Protein AF-0000000086022175 (afdb_homodimer)

Secondary structure (DSSP, 8-state):
-----S--SS-HHHHHHHIIIIIHHHHHHHHHHHTTT-HHHHHHHHHHHHHHHHHHHT--TTS-HHHHHHHHT---HHHHHHHHHH-/-----S--SS-HHHHHHHIIIIIHHHHHHHHHHHTTT-HHHHHHHHHHHHHHHHHHHT--TTS-HHHHHHHHT---HHHHHHHHHH-

Structure (mmCIF, N/CA/C/O backbone):
data_AF-0000000086022175-model_v1
#
loop_
_entity.id
_entity.type
_entity.pdbx_description
1 polymer 'Uncharacterized protein'
#
loop_
_atom_site.group_PDB
_atom_site.id
_atom_site.type_symbol
_atom_site.label_atom_id
_atom_site.label_alt_id
_atom_site.label_comp_id
_atom_site.label_asym_id
_atom_site.label_entity_id
_atom_site.label_seq_id
_atom_site.pdbx_PDB_ins_code
_atom_site.Cartn_x
_atom_site.Cartn_y
_atom_site.Cartn_z
_atom_site.occupancy
_atom_site.B_iso_or_equiv
_atom_site.auth_seq_id
_atom_site.auth_comp_id
_atom_site.auth_asym_id
_atom_site.auth_atom_id
_atom_site.pdbx_PDB_model_num
ATOM 1 N N . MET A 1 1 ? -3.477 10.781 -17.516 1 24.22 1 MET A N 1
ATOM 2 C CA . MET A 1 1 ? -4.254 11.25 -16.375 1 24.22 1 MET A CA 1
ATOM 3 C C . MET A 1 1 ? -4.777 10.078 -15.555 1 24.22 1 MET A C 1
ATOM 5 O O . MET A 1 1 ? -5.539 9.25 -16.047 1 24.22 1 MET A O 1
ATOM 9 N N . PRO A 1 2 ? -3.932 9.336 -14.828 1 33.28 2 PRO A N 1
ATOM 10 C CA . PRO A 1 2 ? -4.418 8.18 -14.062 1 33.28 2 PRO A CA 1
ATOM 11 C C . PRO A 1 2 ? -5.684 8.492 -13.273 1 33.28 2 PRO A C 1
ATOM 13 O O . PRO A 1 2 ? -5.719 9.461 -12.508 1 33.28 2 PRO A O 1
ATOM 16 N N . LEU A 1 3 ? -6.766 8.414 -13.992 1 29.33 3 LEU A N 1
ATOM 17 C CA . LEU A 1 3 ? -8.148 8.617 -13.578 1 29.33 3 LEU A CA 1
ATOM 18 C C . LEU A 1 3 ? -8.461 7.805 -12.328 1 29.33 3 LEU A C 1
ATOM 20 O O . LEU A 1 3 ? -8.656 6.59 -12.398 1 29.33 3 LEU A O 1
ATOM 24 N N . LEU A 1 4 ? -7.68 7.652 -11.367 1 38.56 4 LEU A N 1
ATOM 25 C CA . LEU A 1 4 ? -8.484 7.344 -10.188 1 38.56 4 LEU A CA 1
ATOM 26 C C . LEU A 1 4 ? -9.82 8.078 -10.227 1 38.56 4 LEU A C 1
ATOM 28 O O . LEU A 1 4 ? -9.859 9.305 -10.172 1 38.56 4 LEU A O 1
ATOM 32 N N . LYS A 1 5 ? -10.586 7.773 -11.164 1 38.03 5 LYS A N 1
ATOM 33 C CA . LYS A 1 5 ? -11.945 8.312 -11.156 1 38.03 5 LYS A CA 1
ATOM 34 C C . LYS A 1 5 ? -12.398 8.617 -9.734 1 38.03 5 LYS A C 1
ATOM 36 O O . LYS A 1 5 ? -12.344 7.75 -8.859 1 38.03 5 LYS A O 1
ATOM 41 N N . ARG A 1 6 ? -12.117 9.766 -9.164 1 45.03 6 ARG A N 1
ATOM 42 C CA . ARG A 1 6 ? -12.711 10.477 -8.031 1 45.03 6 ARG A CA 1
ATOM 43 C C . ARG A 1 6 ? -14.047 9.859 -7.637 1 45.03 6 ARG A C 1
ATOM 45 O O . ARG A 1 6 ? -14.594 10.18 -6.582 1 45.03 6 ARG A O 1
ATOM 52 N N . THR A 1 7 ? -14.594 9.312 -8.625 1 44.59 7 THR A N 1
ATOM 53 C CA . THR A 1 7 ? -15.961 9.016 -8.211 1 44.59 7 THR A CA 1
ATOM 54 C C . THR A 1 7 ? -15.992 7.789 -7.305 1 44.59 7 THR A C 1
ATOM 56 O O . THR A 1 7 ? -16.453 6.719 -7.719 1 44.59 7 THR A O 1
ATOM 59 N N . SER A 1 8 ? -14.906 7.562 -6.645 1 53.53 8 SER A N 1
ATOM 60 C CA . SER A 1 8 ? -15.211 6.457 -5.742 1 53.53 8 SER A CA 1
ATOM 61 C C . SER A 1 8 ? -16.469 6.738 -4.93 1 53.53 8 SER A C 1
ATOM 63 O O . SER A 1 8 ? -16.75 7.887 -4.57 1 53.53 8 SER A O 1
ATOM 65 N N . MET A 1 9 ? -17.391 5.984 -5.215 1 61.94 9 MET A N 1
ATOM 66 C CA . MET A 1 9 ? -18.703 5.992 -4.582 1 61.94 9 MET A CA 1
ATOM 67 C C . MET A 1 9 ? -18.578 6.027 -3.061 1 61.94 9 MET A C 1
ATOM 69 O O . MET A 1 9 ? -19.562 6.262 -2.357 1 61.94 9 MET A O 1
ATOM 73 N N . LEU A 1 10 ? -17.25 5.969 -2.566 1 75.25 10 LEU A N 1
ATOM 74 C CA . LEU A 1 10 ? -17.203 5.934 -1.109 1 75.25 10 LEU A CA 1
ATOM 75 C C . LEU A 1 10 ? -16.984 7.332 -0.539 1 75.25 10 LEU A C 1
ATOM 77 O O . LEU A 1 10 ? -16.25 8.133 -1.11 1 75.25 10 LEU A O 1
ATOM 81 N N . ASN A 1 11 ? -17.641 7.676 0.399 1 86.44 11 ASN A N 1
ATOM 82 C CA . ASN A 1 11 ? -17.422 8.938 1.104 1 86.44 11 ASN A CA 1
ATOM 83 C C . ASN A 1 11 ? -16.125 8.914 1.896 1 86.44 11 ASN A C 1
ATOM 85 O O . ASN A 1 11 ? -15.492 7.859 2.033 1 86.44 11 ASN A O 1
ATOM 89 N N . LEU A 1 12 ? -15.617 10.039 2.303 1 88.38 12 LEU A N 1
ATOM 90 C CA . LEU A 1 12 ? -14.336 10.219 2.971 1 88.38 12 LEU A CA 1
ATOM 91 C C . LEU A 1 12 ? -14.211 9.289 4.168 1 88.38 12 LEU A C 1
ATOM 93 O O . LEU A 1 12 ? -13.156 8.68 4.379 1 88.38 12 LEU A O 1
ATOM 97 N N . ARG A 1 13 ? -15.289 9.148 4.855 1 89.12 13 ARG A N 1
ATOM 98 C CA . ARG A 1 13 ? -15.281 8.305 6.043 1 89.12 13 ARG A CA 1
ATOM 99 C C . ARG A 1 13 ? -14.992 6.852 5.68 1 89.12 13 ARG A C 1
ATOM 101 O O . ARG A 1 13 ? -14.18 6.195 6.332 1 89.12 13 ARG A O 1
ATOM 108 N N . ASN A 1 14 ? -15.609 6.422 4.66 1 84.88 14 ASN A N 1
ATOM 109 C CA . A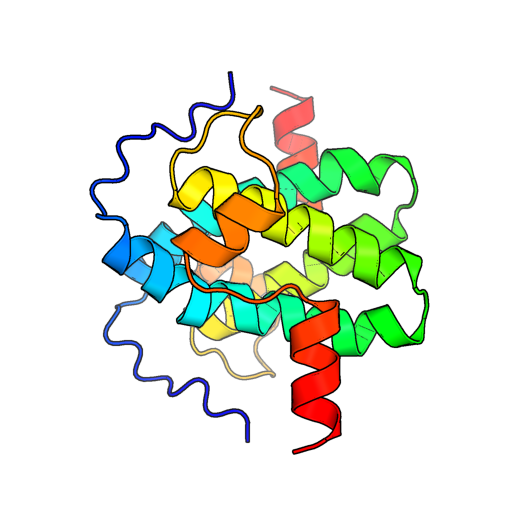SN A 1 14 ? -15.43 5.035 4.234 1 84.88 14 ASN A CA 1
ATOM 110 C C . ASN A 1 14 ? -14.047 4.809 3.637 1 84.88 14 ASN A C 1
ATOM 112 O O . ASN A 1 14 ? -13.43 3.768 3.867 1 84.88 14 ASN A O 1
ATOM 116 N N . LYS A 1 15 ? -13.578 5.801 2.949 1 88.88 15 LYS A N 1
ATOM 117 C CA . LYS A 1 15 ? -12.234 5.691 2.398 1 88.88 15 LYS A CA 1
ATOM 118 C C . LYS A 1 15 ? -11.188 5.645 3.508 1 88.88 15 LYS A C 1
ATOM 120 O O . LYS A 1 15 ? -10.234 4.859 3.441 1 88.88 15 LYS A O 1
ATOM 125 N N . ARG A 1 16 ? -11.391 6.441 4.473 1 91.31 16 ARG A N 1
ATOM 126 C CA . ARG A 1 16 ? -10.492 6.457 5.625 1 91.31 16 ARG A CA 1
ATOM 127 C C . ARG A 1 16 ? -10.5 5.113 6.344 1 91.31 16 ARG A C 1
ATOM 129 O O . ARG A 1 16 ? -9.445 4.609 6.742 1 91.31 16 ARG A O 1
ATOM 136 N N . LEU A 1 17 ? -11.664 4.566 6.441 1 89.44 17 LEU A N 1
ATOM 137 C CA . LEU A 1 17 ? -11.797 3.279 7.121 1 89.44 17 LEU A CA 1
ATOM 138 C C . LEU A 1 17 ? -11.047 2.186 6.363 1 89.44 17 LEU A C 1
ATOM 140 O O . LEU A 1 17 ? -10.359 1.36 6.973 1 89.44 17 LEU A O 1
ATOM 144 N N . VAL A 1 18 ? -11.227 2.256 5.117 1 86 18 VAL A N 1
ATOM 145 C CA . VAL A 1 18 ? -10.547 1.279 4.273 1 86 18 VAL A CA 1
ATOM 146 C C . VAL A 1 18 ? -9.031 1.433 4.426 1 86 18 VAL A C 1
ATOM 148 O O . VAL A 1 18 ? -8.312 0.441 4.562 1 86 18 VAL A O 1
ATOM 151 N N . TYR A 1 19 ? -8.609 2.625 4.48 1 91.94 19 TYR A N 1
ATOM 152 C CA . TYR A 1 19 ? -7.188 2.887 4.641 1 91.94 19 TYR A CA 1
ATOM 153 C C . TYR A 1 19 ? -6.676 2.35 5.969 1 91.94 19 TYR A C 1
ATOM 155 O O . TYR A 1 19 ? -5.648 1.668 6.02 1 91.94 19 TYR A O 1
ATOM 163 N N . LEU A 1 20 ? -7.34 2.646 6.945 1 92.19 20 LEU A N 1
ATOM 164 C CA . LEU A 1 20 ? -6.895 2.291 8.289 1 92.19 20 LEU A CA 1
ATOM 165 C C . LEU A 1 20 ? -6.941 0.781 8.492 1 92.19 20 LEU A C 1
ATOM 167 O O . LEU A 1 20 ? -6.117 0.224 9.227 1 92.19 20 LEU A O 1
ATOM 171 N N . GLN A 1 21 ? -7.863 0.17 7.812 1 88 21 GLN A N 1
ATOM 172 C CA . GLN A 1 21 ? -8.047 -1.257 8.055 1 88 21 GLN A CA 1
ATOM 173 C C . GLN A 1 21 ? -7.156 -2.09 7.141 1 88 21 GLN A C 1
ATOM 175 O O . GLN A 1 21 ? -6.77 -3.207 7.492 1 88 21 GLN A O 1
ATOM 180 N N . PHE A 1 22 ? -6.793 -1.456 6.059 1 85.62 22 PHE A N 1
ATOM 181 C CA . PHE A 1 22 ? -6.137 -2.305 5.07 1 85.62 22 PHE A CA 1
ATOM 182 C C . PHE A 1 22 ? -4.758 -1.757 4.719 1 85.62 22 PHE A C 1
ATOM 184 O O . PHE A 1 22 ? -3.754 -2.457 4.852 1 85.62 22 PHE A O 1
ATOM 191 N N . LEU A 1 23 ? -4.656 -0.517 4.406 1 92 23 LEU A N 1
ATOM 192 C CA . LEU A 1 23 ? -3.418 0.019 3.854 1 92 23 LEU A CA 1
ATOM 193 C C . LEU A 1 23 ? -2.426 0.355 4.965 1 92 23 LEU A C 1
ATOM 195 O O . LEU A 1 23 ? -1.237 0.049 4.852 1 92 23 LEU A O 1
ATOM 199 N N . ARG A 1 24 ? -2.947 0.908 5.965 1 94.25 24 ARG A N 1
ATOM 200 C CA . ARG A 1 24 ? -2.066 1.375 7.027 1 94.25 24 ARG A CA 1
ATOM 201 C C . ARG A 1 24 ? -1.308 0.213 7.66 1 94.25 24 ARG A C 1
ATOM 203 O O . ARG A 1 24 ? -0.089 0.283 7.836 1 94.25 24 ARG A O 1
ATOM 210 N N . PRO A 1 25 ? -1.967 -0.866 7.988 1 92.38 25 PRO A N 1
ATOM 211 C CA . PRO A 1 25 ? -1.214 -1.986 8.555 1 92.38 25 PRO A CA 1
ATOM 212 C C . PRO A 1 25 ? -0.167 -2.541 7.594 1 92.38 25 PRO A C 1
ATOM 214 O O . PRO A 1 25 ? 0.91 -2.965 8.023 1 92.38 25 PRO A O 1
ATOM 217 N N . LEU A 1 26 ? -0.446 -2.527 6.355 1 93.5 26 LEU A N 1
ATOM 218 C CA . LEU A 1 26 ? 0.505 -3.004 5.359 1 93.5 26 LEU A CA 1
ATOM 219 C C . LEU A 1 26 ? 1.728 -2.094 5.293 1 93.5 26 LEU A C 1
ATOM 221 O O . LEU A 1 26 ? 2.861 -2.574 5.242 1 93.5 26 LEU A O 1
ATOM 225 N N . LEU A 1 27 ? 1.517 -0.813 5.387 1 94.75 27 LEU A N 1
ATOM 226 C CA . LEU A 1 27 ? 2.609 0.152 5.336 1 94.75 27 LEU A CA 1
ATOM 227 C C . LEU A 1 27 ? 3.473 0.064 6.59 1 94.75 27 LEU A C 1
ATOM 229 O O . LEU A 1 27 ? 4.703 0.121 6.508 1 94.75 27 LEU A O 1
ATOM 233 N N . LEU A 1 28 ? 2.801 -0.107 7.703 1 94.31 28 LEU A N 1
ATOM 234 C CA . LEU A 1 28 ? 3.539 -0.187 8.961 1 94.31 28 LEU A CA 1
ATOM 235 C C . LEU A 1 28 ? 4.34 -1.481 9.031 1 94.31 28 LEU A C 1
ATOM 237 O O . LEU A 1 28 ? 5.457 -1.493 9.562 1 94.31 28 LEU A O 1
ATOM 241 N N . TYR A 1 29 ? 3.758 -2.562 8.508 1 91.81 29 TYR A N 1
ATOM 242 C CA . TYR A 1 29 ? 4.512 -3.805 8.398 1 91.81 29 TYR A CA 1
ATOM 243 C C . TYR A 1 29 ? 5.766 -3.611 7.547 1 91.81 29 TYR A C 1
ATOM 245 O O . TYR A 1 29 ? 6.848 -4.07 7.914 1 91.81 29 TYR A O 1
ATOM 253 N N . ALA A 1 30 ? 5.566 -2.965 6.398 1 93.38 30 ALA A N 1
ATOM 254 C CA . ALA A 1 30 ? 6.695 -2.695 5.512 1 93.38 30 ALA A CA 1
ATOM 255 C C . ALA A 1 30 ? 7.762 -1.864 6.219 1 93.38 30 ALA A C 1
ATOM 257 O O . ALA A 1 30 ? 8.961 -2.109 6.051 1 93.38 30 ALA A O 1
ATOM 258 N N . CYS A 1 31 ? 7.336 -0.928 7.027 1 93.38 31 CYS A N 1
ATOM 259 C CA . CYS A 1 31 ? 8.273 -0.095 7.77 1 93.38 31 CYS A CA 1
ATOM 260 C C . CYS A 1 31 ? 9.086 -0.931 8.75 1 93.38 31 CYS A C 1
ATOM 262 O O . CYS A 1 31 ? 10.266 -0.664 8.977 1 93.38 31 CYS A O 1
ATOM 264 N N . GLU A 1 32 ? 8.5 -1.872 9.344 1 90.62 32 GLU A N 1
ATOM 265 C CA . GLU A 1 32 ? 9.172 -2.746 10.305 1 90.62 32 GLU A CA 1
ATOM 266 C C . GLU A 1 32 ? 10.211 -3.629 9.617 1 90.62 32 GLU A C 1
ATOM 268 O O . GLU A 1 32 ? 11.32 -3.805 10.125 1 90.62 32 GLU A O 1
ATOM 273 N N . VAL A 1 33 ? 9.812 -4.117 8.469 1 87.69 33 VAL A N 1
ATOM 274 C CA . VAL A 1 33 ? 10.664 -5.082 7.773 1 87.69 33 VAL A CA 1
ATOM 275 C C . VAL A 1 33 ? 11.75 -4.344 6.992 1 87.69 33 VAL A C 1
ATOM 277 O O . VAL A 1 33 ? 12.906 -4.773 6.973 1 87.69 33 VAL A O 1
ATOM 280 N N . TRP A 1 34 ? 11.406 -3.236 6.41 1 89.31 34 TRP A N 1
ATOM 281 C CA . TRP A 1 34 ? 12.32 -2.557 5.5 1 89.31 34 TRP A CA 1
ATOM 282 C C . TRP A 1 34 ? 13.016 -1.391 6.195 1 89.31 34 TRP A C 1
ATOM 284 O O . TRP A 1 34 ? 14.062 -0.922 5.742 1 89.31 34 TRP A O 1
ATOM 294 N N . GLY A 1 35 ? 12.359 -0.819 7.191 1 85.44 35 GLY A N 1
ATOM 295 C CA . GLY A 1 35 ? 12.883 0.353 7.871 1 85.44 35 GLY A CA 1
ATOM 296 C C . GLY A 1 35 ? 14.195 0.087 8.594 1 85.44 35 GLY A C 1
ATOM 297 O O . GLY A 1 35 ? 15.008 0.994 8.758 1 85.44 35 GLY A O 1
ATOM 298 N N . ALA A 1 36 ? 14.359 -1.118 9.031 1 83.5 36 ALA A N 1
ATOM 299 C CA . ALA A 1 36 ? 15.586 -1.494 9.734 1 83.5 36 ALA A CA 1
ATOM 300 C C . ALA A 1 36 ? 16.781 -1.479 8.789 1 83.5 36 ALA A C 1
ATOM 302 O O . ALA A 1 36 ? 17.922 -1.328 9.234 1 83.5 36 ALA A O 1
ATOM 303 N N . THR A 1 37 ? 16.484 -1.528 7.492 1 82.62 37 THR A N 1
ATOM 304 C CA . THR A 1 37 ? 17.578 -1.625 6.527 1 82.62 37 THR A CA 1
ATOM 305 C C . THR A 1 37 ? 18.016 -0.238 6.055 1 82.62 37 THR A C 1
ATOM 307 O O . THR A 1 37 ? 19.188 0.001 5.812 1 82.62 37 THR A O 1
ATOM 310 N N . SER A 1 38 ? 17.016 0.654 5.945 1 84.25 38 SER A N 1
ATOM 311 C CA . SER A 1 38 ? 17.344 1.986 5.445 1 84.25 38 SER A CA 1
ATOM 312 C C . SER A 1 38 ? 16.266 2.996 5.82 1 84.25 38 SER A C 1
ATOM 314 O O . SER A 1 38 ? 15.078 2.727 5.66 1 84.25 38 SER A O 1
ATOM 316 N N . THR A 1 39 ? 16.766 4.16 6.227 1 86.06 39 THR A N 1
ATOM 317 C CA . THR A 1 39 ? 15.836 5.25 6.512 1 86.06 39 THR A CA 1
ATOM 318 C C . THR A 1 39 ? 15.148 5.727 5.234 1 86.06 39 THR A C 1
ATOM 320 O O . THR A 1 39 ? 14.023 6.219 5.273 1 86.06 39 THR A O 1
ATOM 323 N N . ARG A 1 40 ? 15.82 5.5 4.125 1 87.75 40 ARG A N 1
ATOM 324 C CA . ARG A 1 40 ? 15.258 5.859 2.828 1 87.75 40 ARG A CA 1
ATOM 325 C C . ARG A 1 40 ? 13.961 5.094 2.566 1 87.75 40 ARG A C 1
ATOM 327 O O . ARG A 1 40 ? 13.016 5.641 2 1 87.75 40 ARG A O 1
ATOM 334 N N . ASN A 1 41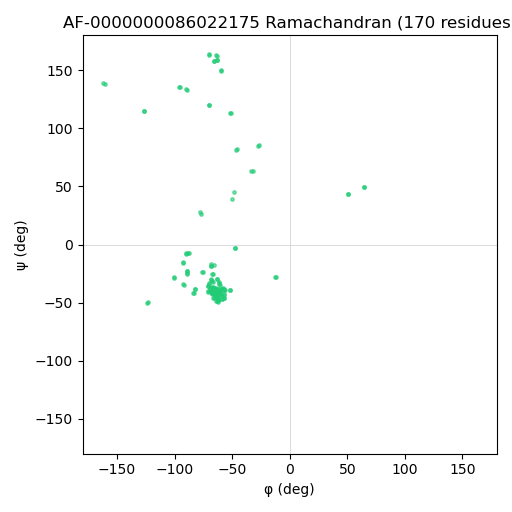 ? 13.945 3.879 3.109 1 87.56 41 ASN A N 1
ATOM 335 C CA . ASN A 1 41 ? 12.75 3.057 2.934 1 87.56 41 ASN A CA 1
ATOM 336 C C . ASN A 1 41 ? 11.555 3.641 3.674 1 87.56 41 ASN A C 1
ATOM 338 O O . ASN A 1 41 ? 10.438 3.643 3.152 1 87.56 41 ASN A O 1
ATOM 342 N N . ILE A 1 42 ? 11.812 4.219 4.852 1 91.25 42 ILE A N 1
ATOM 343 C CA . ILE A 1 42 ? 10.742 4.828 5.637 1 91.25 42 ILE A CA 1
ATOM 344 C C . ILE A 1 42 ? 10.219 6.066 4.918 1 91.25 42 ILE A C 1
ATOM 346 O O . ILE A 1 42 ? 9.008 6.301 4.871 1 91.25 42 ILE A O 1
ATOM 350 N N . ASN A 1 43 ? 11.133 6.801 4.371 1 92.19 43 ASN A N 1
ATOM 351 C CA . ASN A 1 43 ? 10.734 7.988 3.627 1 92.19 43 ASN A CA 1
ATOM 352 C C . ASN A 1 43 ? 9.891 7.633 2.404 1 92.19 43 ASN A C 1
ATOM 354 O O . ASN A 1 43 ? 8.922 8.32 2.09 1 92.19 43 ASN A O 1
ATOM 358 N N . ASN A 1 44 ? 10.297 6.59 1.709 1 91.25 44 ASN A N 1
ATOM 359 C CA . ASN A 1 44 ? 9.531 6.117 0.558 1 91.25 44 ASN A CA 1
ATOM 360 C C . ASN A 1 44 ? 8.117 5.703 0.955 1 91.25 44 ASN A C 1
ATOM 362 O O . ASN A 1 44 ? 7.148 6.059 0.283 1 91.25 44 ASN A O 1
ATOM 366 N N . LEU A 1 45 ? 7.977 5.039 2.053 1 93.81 45 LEU A N 1
ATOM 367 C CA . LEU A 1 45 ? 6.672 4.586 2.529 1 93.81 45 LEU A CA 1
ATOM 368 C C . LEU A 1 45 ? 5.824 5.766 2.99 1 93.81 45 LEU A C 1
ATOM 370 O O . LEU A 1 45 ? 4.602 5.762 2.816 1 93.81 45 LEU A O 1
ATOM 374 N N . GLN A 1 46 ? 6.492 6.777 3.537 1 95.69 46 GLN A N 1
ATOM 375 C CA . GLN A 1 46 ? 5.785 8.008 3.877 1 95.69 46 GLN A CA 1
ATOM 376 C C . GLN A 1 46 ? 5.246 8.695 2.625 1 95.69 46 GLN A C 1
ATOM 378 O O . GLN A 1 46 ? 4.137 9.234 2.637 1 95.69 46 GLN A O 1
ATOM 383 N N . LEU A 1 47 ? 6.035 8.695 1.579 1 93.88 47 LEU A N 1
ATOM 384 C CA . LEU A 1 47 ? 5.582 9.281 0.322 1 93.88 47 LEU A CA 1
ATOM 385 C C . LEU A 1 47 ? 4.371 8.523 -0.222 1 93.88 47 LEU A C 1
ATOM 387 O O . LEU A 1 47 ? 3.424 9.141 -0.716 1 93.88 47 LEU A O 1
ATOM 391 N N . LEU A 1 48 ? 4.422 7.219 -0.109 1 94.62 48 LEU A N 1
ATOM 392 C CA . LEU A 1 48 ? 3.295 6.398 -0.54 1 94.62 48 LEU A CA 1
ATOM 393 C C . LEU A 1 48 ? 2.047 6.719 0.278 1 94.62 48 LEU A C 1
ATOM 395 O O . LEU A 1 48 ? 0.951 6.836 -0.274 1 94.62 48 LEU A O 1
ATOM 399 N N . GLN A 1 49 ? 2.203 6.824 1.565 1 96.5 49 GLN A N 1
ATOM 400 C CA . GLN A 1 49 ? 1.079 7.238 2.4 1 96.5 49 GLN A CA 1
ATOM 401 C C . GLN A 1 49 ? 0.538 8.594 1.961 1 96.5 49 GLN A C 1
ATOM 403 O O . GLN A 1 49 ? -0.677 8.789 1.882 1 96.5 49 GLN A O 1
ATOM 408 N N . ASN A 1 50 ? 1.451 9.562 1.73 1 95.75 50 ASN A N 1
ATOM 409 C CA . ASN A 1 50 ? 1.013 10.891 1.313 1 95.75 50 ASN A CA 1
ATOM 410 C C . ASN A 1 50 ? 0.163 10.828 0.048 1 95.75 50 ASN A C 1
ATOM 412 O O . ASN A 1 50 ? -0.847 11.523 -0.062 1 95.75 50 ASN A O 1
ATOM 416 N N . ARG A 1 51 ? 0.561 10 -0.793 1 93.75 51 ARG A N 1
ATOM 417 C CA . ARG A 1 51 ? -0.203 9.836 -2.025 1 93.75 51 ARG A CA 1
ATOM 418 C C . ARG A 1 51 ? -1.575 9.234 -1.741 1 93.75 51 ARG A C 1
ATOM 420 O O . ARG A 1 51 ? -2.578 9.664 -2.314 1 93.75 51 ARG A O 1
ATOM 427 N N . ALA A 1 52 ? -1.622 8.219 -0.948 1 94.5 52 ALA A N 1
ATOM 428 C CA . ALA A 1 52 ? -2.889 7.598 -0.568 1 94.5 52 ALA A CA 1
ATOM 429 C C . ALA A 1 52 ? -3.826 8.617 0.078 1 94.5 52 ALA A C 1
ATOM 431 O O . ALA A 1 52 ? -5.016 8.664 -0.247 1 94.5 52 ALA A O 1
ATOM 432 N N . LEU A 1 53 ? -3.312 9.445 0.937 1 95.25 53 LEU A N 1
ATOM 433 C CA . LEU A 1 53 ? -4.121 10.43 1.649 1 95.25 53 LEU A CA 1
ATOM 434 C C . LEU A 1 53 ? -4.691 11.469 0.686 1 95.25 53 LEU A C 1
ATOM 436 O O . LEU A 1 53 ? -5.824 11.922 0.853 1 95.25 53 LEU A O 1
ATOM 440 N N . ARG A 1 54 ? -3.875 11.789 -0.251 1 94 54 ARG A N 1
ATOM 441 C CA . ARG A 1 54 ? -4.336 12.758 -1.244 1 94 54 ARG A CA 1
ATOM 442 C C . ARG A 1 54 ? -5.504 12.195 -2.051 1 94 54 ARG A C 1
ATOM 444 O O . ARG A 1 54 ? -6.469 12.906 -2.332 1 94 54 ARG A O 1
ATOM 451 N N . ILE A 1 55 ? -5.41 10.914 -2.42 1 90.12 55 ILE A N 1
ATOM 452 C CA . ILE A 1 55 ? -6.473 10.242 -3.16 1 90.12 55 ILE A CA 1
ATOM 453 C C . ILE A 1 55 ? -7.73 10.148 -2.295 1 90.12 55 ILE A C 1
ATOM 455 O O . ILE A 1 55 ? -8.828 10.469 -2.754 1 90.12 55 ILE A O 1
ATOM 459 N N . ILE A 1 56 ? -7.602 9.789 -1.068 1 90.81 56 ILE A N 1
ATOM 460 C CA . ILE A 1 56 ? -8.703 9.633 -0.127 1 90.81 56 ILE A CA 1
ATOM 461 C C . ILE A 1 56 ? -9.422 10.969 0.047 1 90.81 56 ILE A C 1
ATOM 463 O O . ILE A 1 56 ? -10.656 11.031 0.012 1 90.81 56 ILE A O 1
ATOM 467 N N . ALA A 1 57 ? -8.719 12.039 0.158 1 92.5 57 ALA A N 1
ATOM 468 C CA . ALA A 1 57 ? -9.273 13.367 0.435 1 92.5 57 ALA A CA 1
ATOM 469 C C . ALA A 1 57 ? -9.648 14.078 -0.857 1 92.5 57 ALA A C 1
ATOM 471 O O . ALA A 1 57 ? -10.227 15.172 -0.824 1 92.5 57 ALA A O 1
ATOM 472 N N . SER A 1 58 ? -9.297 13.477 -1.96 1 91.94 58 SER A N 1
ATOM 473 C CA . SER A 1 58 ? -9.422 14.172 -3.234 1 91.94 58 SER A CA 1
ATOM 474 C C . SER A 1 58 ? -8.781 15.555 -3.172 1 91.94 58 SER A C 1
ATOM 476 O O . SER A 1 58 ? -9.391 16.547 -3.572 1 91.94 58 SER A O 1
ATOM 478 N N . ALA A 1 59 ? -7.66 15.617 -2.594 1 94.31 59 ALA A N 1
ATOM 479 C CA . ALA A 1 59 ? -6.965 16.875 -2.359 1 94.31 59 ALA A CA 1
ATOM 480 C C . ALA A 1 59 ? -6.055 17.234 -3.531 1 94.31 59 ALA A C 1
ATOM 482 O O . ALA A 1 59 ? -5.312 16.375 -4.023 1 94.31 59 ALA A O 1
ATOM 483 N N . PRO A 1 60 ? -6.195 18.531 -3.922 1 94.25 60 PRO A N 1
ATOM 484 C CA . PRO A 1 60 ? -5.238 18.953 -4.953 1 94.25 60 PRO A CA 1
ATOM 485 C C . PRO A 1 60 ? -3.791 18.906 -4.465 1 94.25 60 PRO A C 1
ATOM 487 O O . PRO A 1 60 ? -3.545 18.875 -3.256 1 94.25 60 PRO A O 1
ATOM 490 N N . VAL A 1 61 ? -2.932 18.922 -5.422 1 91.06 61 VAL A N 1
ATOM 491 C CA . VAL A 1 61 ? -1.515 18.688 -5.176 1 91.06 61 VAL A CA 1
ATOM 492 C C . VAL A 1 61 ? -0.928 19.812 -4.344 1 91.06 61 VAL A C 1
ATOM 494 O O . VAL A 1 61 ? 0.066 19.641 -3.641 1 91.06 61 VAL A O 1
ATOM 497 N N . TYR A 1 62 ? -1.608 20.938 -4.289 1 94.06 62 TYR A N 1
ATOM 498 C CA . TYR A 1 62 ? -1.012 22.094 -3.621 1 94.06 62 TYR A CA 1
ATOM 499 C C . TYR A 1 62 ? -1.377 22.109 -2.143 1 94.06 62 TYR A C 1
ATOM 501 O O . TYR A 1 62 ? -0.875 22.953 -1.387 1 94.06 62 TYR A O 1
ATOM 509 N N . ILE A 1 63 ? -2.195 21.297 -1.665 1 95.06 63 ILE A N 1
ATOM 510 C CA . ILE A 1 63 ? -2.5 21.188 -0.242 1 95.06 63 ILE A CA 1
ATOM 511 C C . ILE A 1 63 ? -1.307 20.594 0.5 1 95.06 63 ILE A C 1
ATOM 513 O O . ILE A 1 63 ? -0.822 19.516 0.145 1 95.06 63 ILE A O 1
ATOM 517 N N . PRO A 1 64 ? -0.789 21.344 1.439 1 95.5 64 PRO A N 1
ATOM 518 C CA . PRO A 1 64 ? 0.369 20.844 2.189 1 95.5 64 PRO A CA 1
ATOM 519 C C . PRO A 1 64 ? 0.083 19.531 2.926 1 95.5 64 PRO A C 1
ATOM 521 O O . PRO A 1 64 ? -1.037 19.328 3.396 1 95.5 64 PRO A O 1
ATOM 524 N N . ARG A 1 65 ? 1.14 18.672 3.113 1 94.69 65 ARG A N 1
ATOM 525 C CA . ARG A 1 65 ? 1.042 17.375 3.76 1 94.69 65 ARG A CA 1
ATOM 526 C C . ARG A 1 65 ? 0.502 17.5 5.18 1 94.69 65 ARG A C 1
ATOM 528 O O . ARG A 1 65 ? -0.292 16.672 5.625 1 94.69 65 ARG A O 1
ATOM 535 N N . ARG A 1 66 ? 0.897 18.516 5.859 1 94.06 66 ARG A N 1
ATOM 536 C CA . ARG A 1 66 ? 0.465 18.703 7.242 1 94.06 66 ARG A CA 1
ATOM 537 C C . ARG A 1 66 ? -1.049 18.859 7.324 1 94.06 66 ARG A C 1
ATOM 539 O O . ARG A 1 66 ? -1.692 18.281 8.203 1 94.06 66 ARG A O 1
ATOM 546 N N . VAL A 1 67 ? -1.578 19.609 6.395 1 94.81 67 VAL A N 1
ATOM 547 C CA . VAL A 1 67 ? -3.016 19.859 6.348 1 94.81 67 VAL A CA 1
ATOM 548 C C . VAL A 1 67 ? -3.746 18.562 6.016 1 94.81 67 VAL A C 1
ATOM 550 O O . VAL A 1 67 ? -4.789 18.25 6.598 1 94.81 67 VAL A O 1
ATOM 553 N N . LEU A 1 68 ? -3.17 17.812 5.188 1 94.25 68 LEU A N 1
ATOM 554 C CA . LEU A 1 68 ? -3.748 16.531 4.785 1 94.25 68 LEU A CA 1
ATOM 555 C C . LEU A 1 68 ? -3.871 15.594 5.98 1 94.25 68 LEU A C 1
ATOM 557 O O . LEU A 1 68 ? -4.945 15.047 6.238 1 94.25 68 LEU A O 1
ATOM 561 N N . HIS A 1 69 ? -2.77 15.477 6.727 1 95.69 69 HIS A N 1
ATOM 562 C CA . HIS A 1 69 ? -2.74 14.609 7.902 1 95.69 69 HIS A CA 1
ATOM 563 C C . HIS A 1 69 ? -3.756 15.07 8.945 1 95.69 69 HIS A C 1
ATOM 565 O O . HIS A 1 69 ? -4.453 14.242 9.539 1 95.69 69 HIS A O 1
ATOM 571 N N . ASP A 1 70 ? -3.896 16.328 9.086 1 94.19 70 ASP A N 1
ATOM 572 C CA . ASP A 1 70 ? -4.82 16.875 10.078 1 94.19 70 ASP A CA 1
ATOM 573 C C . ASP A 1 70 ? -6.27 16.641 9.664 1 94.19 70 ASP A C 1
ATOM 575 O O . ASP A 1 70 ? -7.105 16.281 10.5 1 94.19 70 ASP A O 1
ATOM 579 N N . ASP A 1 71 ? -6.531 16.812 8.461 1 92.31 71 ASP A N 1
ATOM 580 C CA . ASP A 1 71 ? -7.891 16.703 7.945 1 92.31 71 ASP A CA 1
ATOM 581 C C . ASP A 1 71 ? -8.383 15.266 8 1 92.31 71 ASP A C 1
ATOM 583 O O . ASP A 1 71 ? -9.539 15.016 8.352 1 92.31 71 ASP A O 1
ATOM 587 N N . ILE A 1 72 ? -7.5 14.352 7.672 1 94.38 72 ILE A N 1
ATOM 588 C CA . ILE A 1 72 ? -7.902 12.953 7.574 1 94.38 72 ILE A CA 1
ATOM 589 C C . ILE A 1 72 ? -7.668 12.258 8.914 1 94.38 72 ILE A C 1
ATOM 591 O O . ILE A 1 72 ? -8.156 11.148 9.141 1 94.38 72 ILE A O 1
ATOM 595 N N . ARG A 1 73 ? -6.863 12.883 9.805 1 95.5 73 ARG A N 1
ATOM 596 C CA . ARG A 1 73 ? -6.543 12.383 11.133 1 95.5 73 ARG A CA 1
ATOM 597 C C . ARG A 1 73 ? -5.754 11.078 11.047 1 95.5 73 ARG A C 1
ATOM 599 O O . ARG A 1 73 ? -6.098 10.094 11.703 1 95.5 73 ARG A O 1
ATOM 606 N N . ILE A 1 74 ? -4.734 11.07 10.25 1 96.19 74 ILE A N 1
ATOM 607 C CA . ILE A 1 74 ? -3.803 9.953 10.117 1 96.19 74 ILE A CA 1
ATOM 608 C C . ILE A 1 74 ? -2.375 10.453 10.328 1 96.19 74 ILE A C 1
ATOM 610 O O . ILE A 1 74 ? -1.883 11.289 9.57 1 96.19 74 ILE 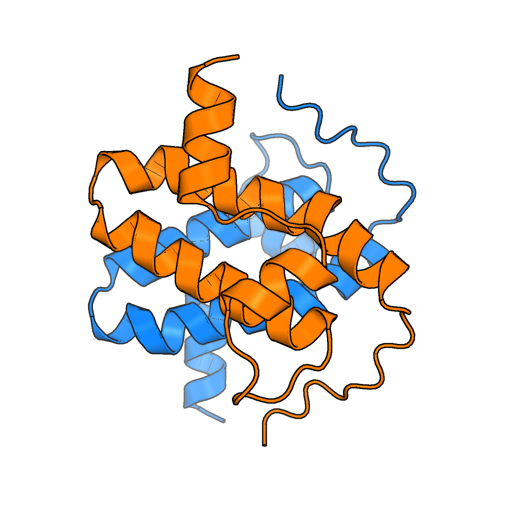A O 1
ATOM 614 N N . PRO A 1 75 ? -1.763 10.023 11.328 1 96.31 75 PRO A N 1
ATOM 615 C CA . PRO A 1 75 ? -0.399 10.484 11.594 1 96.31 75 PRO A CA 1
ATOM 616 C C . PRO A 1 75 ? 0.595 10.031 10.523 1 96.31 75 PRO A C 1
ATOM 618 O O . PRO A 1 75 ? 0.367 9.023 9.859 1 96.31 75 PRO A O 1
ATOM 621 N N . SER A 1 76 ? 1.694 10.789 10.469 1 96.88 76 SER A N 1
ATOM 622 C CA . SER A 1 76 ? 2.781 10.359 9.594 1 96.88 76 SER A CA 1
ATOM 623 C C . SER A 1 76 ? 3.361 9.023 10.047 1 96.88 76 SER A C 1
ATOM 625 O O . SER A 1 76 ? 3.182 8.617 11.203 1 96.88 76 SER A O 1
ATOM 627 N N . ILE A 1 77 ? 3.992 8.344 9.195 1 95.44 77 ILE A N 1
ATOM 628 C CA . ILE A 1 77 ? 4.543 7.023 9.484 1 95.44 77 ILE A CA 1
ATOM 629 C C . ILE A 1 77 ? 5.586 7.129 10.594 1 95.44 77 ILE A C 1
ATOM 631 O O . ILE A 1 77 ? 5.527 6.398 11.586 1 95.44 77 ILE A O 1
ATOM 635 N N . PRO A 1 78 ? 6.57 8.109 10.516 1 93.62 78 PRO A N 1
ATOM 636 C CA . PRO A 1 78 ? 7.527 8.234 11.617 1 93.62 78 PRO A CA 1
ATOM 637 C C . PRO A 1 78 ? 6.852 8.477 12.961 1 93.62 78 PRO A C 1
ATOM 639 O O . PRO A 1 78 ? 7.273 7.918 13.977 1 93.62 78 PRO A O 1
ATOM 642 N N . ASN A 1 79 ? 5.82 9.258 12.945 1 94.25 79 ASN A N 1
ATOM 643 C CA . ASN A 1 79 ? 5.105 9.523 14.188 1 94.25 79 ASN A CA 1
ATOM 644 C C . ASN A 1 79 ? 4.406 8.273 14.719 1 94.25 79 ASN A C 1
ATOM 646 O O . ASN A 1 79 ? 4.41 8.016 15.922 1 94.25 79 ASN A O 1
ATOM 650 N N . GLN A 1 80 ? 3.797 7.527 13.828 1 94.25 80 GLN A N 1
ATOM 651 C CA . GLN A 1 80 ? 3.121 6.305 14.242 1 94.25 80 GLN A CA 1
ATOM 652 C C . GLN A 1 80 ? 4.117 5.285 14.797 1 94.25 80 GLN A C 1
ATOM 654 O O . GLN A 1 80 ? 3.83 4.598 15.781 1 94.25 80 GLN A O 1
ATOM 659 N N . ILE A 1 81 ? 5.297 5.172 14.195 1 90.75 81 ILE A N 1
ATOM 660 C CA . ILE A 1 81 ? 6.336 4.25 14.641 1 90.75 81 ILE A CA 1
ATOM 661 C C . ILE A 1 81 ? 6.801 4.645 16.047 1 90.75 81 ILE A C 1
ATOM 663 O O . ILE A 1 81 ? 7 3.783 16.906 1 90.75 81 ILE A O 1
ATOM 667 N N . ARG A 1 82 ? 7.004 5.902 16.234 1 91.5 82 ARG A N 1
ATOM 668 C CA . ARG A 1 82 ? 7.41 6.402 17.531 1 91.5 82 ARG A CA 1
ATOM 669 C C . ARG A 1 82 ? 6.367 6.07 18.594 1 91.5 82 ARG A C 1
ATOM 671 O O . ARG A 1 82 ? 6.715 5.656 19.703 1 91.5 82 ARG A O 1
ATOM 678 N N . LYS A 1 83 ? 5.125 6.246 18.266 1 91.44 83 LYS A N 1
ATOM 679 C CA . LYS A 1 83 ? 4.043 5.961 19.203 1 91.44 83 LYS A CA 1
ATOM 680 C C . LYS A 1 83 ? 4 4.477 19.547 1 91.44 83 LYS A C 1
ATOM 682 O O . LYS A 1 83 ? 3.744 4.113 20.703 1 91.44 83 LYS A O 1
ATOM 687 N N . ASN A 1 84 ? 4.219 3.629 18.578 1 87.94 84 ASN A N 1
ATOM 688 C CA . ASN A 1 84 ? 4.188 2.188 18.781 1 87.94 84 ASN A CA 1
ATOM 689 C C . ASN A 1 84 ? 5.348 1.724 19.656 1 87.94 84 ASN A C 1
ATOM 691 O O . ASN A 1 84 ? 5.266 0.68 20.312 1 87.94 84 ASN A O 1
ATOM 695 N N . SER A 1 85 ? 6.473 2.424 19.562 1 85.75 85 SER A N 1
ATOM 696 C CA . SER A 1 85 ? 7.66 2.037 20.312 1 85.75 85 SER A CA 1
ATOM 697 C C . SER A 1 85 ? 7.535 2.426 21.781 1 85.75 85 SER A C 1
ATOM 699 O O . SER A 1 85 ? 8.266 1.91 22.625 1 85.75 85 SER A O 1
ATOM 701 N N . VAL A 1 86 ? 6.738 3.381 22.109 1 83.94 86 VAL A N 1
ATOM 702 C CA . VAL A 1 86 ? 6.566 3.838 23.484 1 83.94 86 VAL A CA 1
ATOM 703 C C . VAL A 1 86 ? 5.457 3.035 24.172 1 83.94 86 VAL A C 1
ATOM 705 O O . VAL A 1 86 ? 5.457 2.873 25.391 1 83.94 86 VAL A O 1
ATOM 708 N N . ASN A 1 87 ? 4.57 2.52 23.375 1 70.94 87 ASN A N 1
ATOM 709 C CA . ASN A 1 87 ? 3.49 1.758 24 1 70.94 87 ASN A CA 1
ATOM 710 C C . ASN A 1 87 ? 3.908 0.317 24.266 1 70.94 87 ASN A C 1
ATOM 712 O O . ASN A 1 87 ? 4.586 -0.308 23.453 1 70.94 87 ASN A O 1
ATOM 716 N N . MET B 1 1 ? -0.443 -11.516 18.172 1 23.75 1 MET B N 1
ATOM 717 C CA . MET B 1 1 ? -1.286 -12.031 17.109 1 23.75 1 MET B CA 1
ATOM 718 C C . MET B 1 1 ? -2.02 -10.898 16.391 1 23.75 1 MET B C 1
ATOM 720 O O . MET B 1 1 ? -2.82 -10.195 17 1 23.75 1 MET B O 1
ATOM 724 N N . PRO B 1 2 ? -1.344 -10.008 15.656 1 32.19 2 PRO B N 1
ATOM 725 C CA . PRO B 1 2 ? -2.062 -8.891 15.031 1 32.19 2 PRO B CA 1
ATOM 726 C C . PRO B 1 2 ? -3.338 -9.336 14.32 1 32.19 2 PRO B C 1
ATOM 728 O O . PRO B 1 2 ? -3.301 -10.25 13.492 1 32.19 2 PRO B O 1
ATOM 731 N N . LEU B 1 3 ? -4.328 -9.484 15.133 1 28.42 3 LEU B N 1
ATOM 732 C CA . LEU B 1 3 ? -5.699 -9.852 14.789 1 28.42 3 LEU B CA 1
ATOM 733 C C . LEU B 1 3 ? -6.215 -9 13.633 1 28.42 3 LEU B C 1
ATOM 735 O O . LEU B 1 3 ? -6.488 -7.812 13.805 1 28.42 3 LEU B O 1
ATOM 739 N N . LEU B 1 4 ? -5.551 -8.75 12.594 1 38 4 LEU B N 1
ATOM 740 C CA . LEU B 1 4 ? -6.477 -8.453 11.508 1 38 4 LEU B CA 1
ATOM 741 C C . LEU B 1 4 ? -7.77 -9.242 11.672 1 38 4 LEU B C 1
ATOM 743 O O . LEU B 1 4 ? -7.766 -10.477 11.602 1 38 4 LEU B O 1
ATOM 747 N N . LYS B 1 5 ? -8.445 -8.992 12.672 1 37.06 5 LYS B N 1
ATOM 748 C CA . LYS B 1 5 ? -9.766 -9.609 12.781 1 37.06 5 LYS B CA 1
ATOM 749 C C . LYS B 1 5 ? -10.352 -9.891 11.398 1 37.06 5 LYS B C 1
ATOM 751 O O . LYS B 1 5 ? -10.438 -9 10.555 1 37.06 5 LYS B O 1
ATOM 756 N N . ARG B 1 6 ? -10.039 -11.008 10.75 1 44.69 6 ARG B N 1
ATOM 757 C CA . ARG B 1 6 ? -10.695 -11.734 9.672 1 44.69 6 ARG B CA 1
ATOM 758 C C . ARG B 1 6 ? -12.109 -11.203 9.438 1 44.69 6 ARG B C 1
ATOM 760 O O . ARG B 1 6 ? -12.742 -11.531 8.43 1 44.69 6 ARG B O 1
ATOM 767 N N . THR B 1 7 ? -12.578 -10.711 10.5 1 44.16 7 THR B N 1
ATOM 768 C CA . THR B 1 7 ? -14 -10.516 10.242 1 44.16 7 THR B CA 1
ATOM 769 C C . THR B 1 7 ? -14.227 -9.273 9.383 1 44.16 7 THR B C 1
ATOM 771 O O . THR B 1 7 ? -14.664 -8.234 9.891 1 44.16 7 THR B O 1
ATOM 774 N N . SER B 1 8 ? -13.266 -8.969 8.609 1 53.47 8 SER B N 1
ATOM 775 C CA . SER B 1 8 ? -13.758 -7.887 7.762 1 53.47 8 SER B CA 1
ATOM 776 C C . SER B 1 8 ? -15.094 -8.258 7.117 1 53.47 8 SER B C 1
ATOM 778 O O . S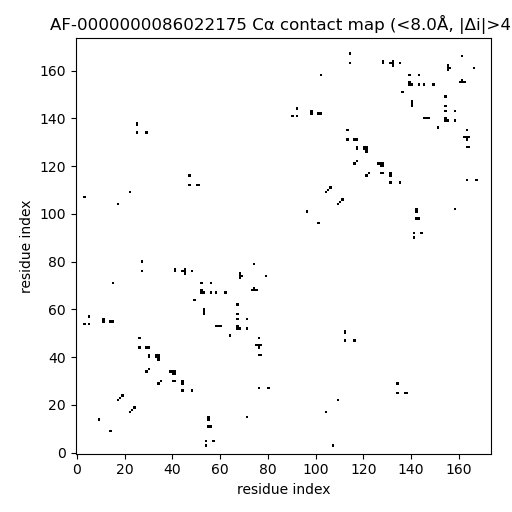ER B 1 8 ? -15.32 -9.422 6.781 1 53.47 8 SER B O 1
ATOM 780 N N . MET B 1 9 ? -16.016 -7.57 7.539 1 61.81 9 MET B N 1
ATOM 781 C CA . MET B 1 9 ? -17.406 -7.68 7.078 1 61.81 9 MET B CA 1
ATOM 782 C C . MET B 1 9 ? -17.469 -7.707 5.555 1 61.81 9 MET B C 1
ATOM 784 O O . MET B 1 9 ? -18.516 -8 4.98 1 61.81 9 MET B O 1
ATOM 788 N N . LEU B 1 10 ? -16.219 -7.555 4.902 1 75.25 10 LEU B N 1
ATOM 789 C CA . LEU B 1 10 ? -16.359 -7.52 3.449 1 75.25 10 LEU B CA 1
ATOM 790 C C . LEU B 1 10 ? -16.125 -8.898 2.844 1 75.25 10 LEU B C 1
ATOM 792 O O . LEU B 1 10 ? -15.25 -9.633 3.309 1 75.25 10 LEU B O 1
ATOM 796 N N . ASN B 1 11 ? -16.859 -9.297 2.01 1 86.44 11 ASN B N 1
ATOM 797 C CA . ASN B 1 11 ? -16.625 -10.539 1.274 1 86.44 11 ASN B CA 1
ATOM 798 C C . ASN B 1 11 ? -15.445 -10.414 0.316 1 86.44 11 ASN B C 1
ATOM 800 O O . ASN B 1 11 ? -14.922 -9.312 0.11 1 86.44 11 ASN B O 1
ATOM 804 N N . LEU B 1 12 ? -14.914 -11.508 -0.167 1 88.31 12 LEU B N 1
ATOM 805 C CA . LEU B 1 12 ? -13.719 -11.586 -1.001 1 88.31 12 LEU B CA 1
ATOM 806 C C . LEU B 1 12 ? -13.828 -10.648 -2.197 1 88.31 12 LEU B 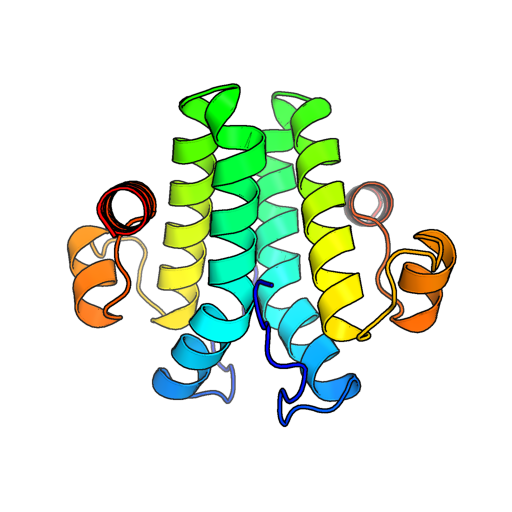C 1
ATOM 808 O O . LEU B 1 12 ? -12.867 -9.953 -2.541 1 88.31 12 LEU B O 1
ATOM 812 N N . ARG B 1 13 ? -14.992 -10.594 -2.73 1 89 13 ARG B N 1
ATOM 813 C CA . ARG B 1 13 ? -15.219 -9.75 -3.902 1 89 13 ARG B CA 1
ATOM 814 C C . ARG B 1 13 ? -15 -8.273 -3.57 1 89 13 ARG B C 1
ATOM 816 O O . ARG B 1 13 ? -14.344 -7.559 -4.32 1 89 13 ARG B O 1
ATOM 823 N N . ASN B 1 14 ? -15.516 -7.902 -2.467 1 84.81 14 ASN B N 1
ATOM 824 C CA . ASN B 1 14 ? -15.398 -6.504 -2.059 1 84.81 14 ASN B CA 1
ATOM 825 C C . ASN B 1 14 ? -13.969 -6.16 -1.648 1 84.81 14 ASN B C 1
ATOM 827 O O . ASN B 1 14 ? -13.477 -5.074 -1.951 1 84.81 14 ASN B O 1
ATOM 831 N N . LYS B 1 15 ? -13.328 -7.113 -1.034 1 88.94 15 LYS B N 1
ATOM 832 C CA . LYS B 1 15 ? -11.938 -6.895 -0.668 1 88.94 15 LYS B CA 1
ATOM 833 C C . LYS B 1 15 ? -11.055 -6.762 -1.908 1 88.94 15 LYS B C 1
ATOM 835 O O . LYS B 1 15 ? -10.18 -5.898 -1.963 1 88.94 15 LYS B O 1
ATOM 840 N N . ARG B 1 16 ? -11.32 -7.582 -2.848 1 91.31 16 ARG B N 1
ATOM 841 C CA . ARG B 1 16 ? -10.594 -7.527 -4.109 1 91.31 16 ARG B CA 1
ATOM 842 C C . ARG B 1 16 ? -10.805 -6.188 -4.809 1 91.31 16 ARG B C 1
ATOM 844 O O . ARG B 1 16 ? -9.859 -5.602 -5.332 1 91.31 16 ARG B O 1
ATOM 851 N N . LEU B 1 17 ? -12.008 -5.738 -4.75 1 89.38 17 LEU B N 1
ATOM 852 C CA . LEU B 1 17 ? -12.328 -4.469 -5.391 1 89.38 17 LEU B CA 1
ATOM 853 C C . LEU B 1 17 ? -11.578 -3.318 -4.727 1 89.38 17 LEU B C 1
ATOM 855 O O . LEU B 1 17 ? -11.055 -2.439 -5.41 1 89.38 17 LEU B O 1
ATOM 859 N N . VAL B 1 18 ? -11.586 -3.393 -3.465 1 85.88 18 VAL B N 1
ATOM 860 C CA . VAL B 1 18 ? -10.883 -2.365 -2.711 1 85.88 18 VAL B CA 1
ATOM 861 C C . VAL B 1 18 ? -9.398 -2.395 -3.066 1 85.88 18 VAL B C 1
ATOM 863 O O . VAL B 1 18 ? -8.781 -1.347 -3.289 1 85.88 18 VAL B O 1
ATOM 866 N N . TYR B 1 19 ? -8.891 -3.549 -3.197 1 91.94 19 TYR B N 1
ATOM 867 C CA . TYR B 1 19 ? -7.484 -3.693 -3.547 1 91.94 19 TYR B CA 1
ATOM 868 C C . TYR B 1 19 ? -7.203 -3.121 -4.93 1 91.94 19 TYR B C 1
ATOM 870 O O . TYR B 1 19 ? -6.25 -2.357 -5.109 1 91.94 19 TYR B O 1
ATOM 878 N N . LEU B 1 20 ? -7.965 -3.48 -5.801 1 92.12 20 LEU B N 1
ATOM 879 C CA . LEU B 1 20 ? -7.73 -3.094 -7.188 1 92.12 20 LEU B CA 1
ATOM 880 C C . LEU B 1 20 ? -7.93 -1.593 -7.375 1 92.12 20 LEU B C 1
ATOM 882 O O . LEU B 1 20 ? -7.258 -0.972 -8.203 1 92.12 20 LEU B O 1
ATOM 886 N N . GLN B 1 21 ? -8.789 -1.052 -6.57 1 87.69 21 GLN B N 1
ATOM 887 C CA . GLN B 1 21 ? -9.117 0.355 -6.77 1 87.69 21 GLN B CA 1
ATOM 888 C C . GLN B 1 21 ? -8.18 1.26 -5.98 1 87.69 21 GLN B C 1
ATOM 890 O O . GLN B 1 21 ? -7.926 2.4 -6.375 1 87.69 21 GLN B O 1
ATOM 895 N N . PHE B 1 22 ? -7.625 0.666 -4.957 1 85.31 22 PHE B N 1
ATOM 896 C CA . PHE B 1 22 ? -6.906 1.565 -4.059 1 85.31 22 PHE B CA 1
ATOM 897 C C . PHE B 1 22 ? -5.453 1.131 -3.902 1 85.31 22 PHE B C 1
ATOM 899 O O . PHE B 1 22 ? -4.535 1.916 -4.148 1 85.31 22 PHE B O 1
ATOM 906 N N . LEU B 1 23 ? -5.219 -0.104 -3.633 1 91.81 23 LEU B N 1
ATOM 907 C CA . LEU B 1 23 ? -3.877 -0.539 -3.258 1 91.81 23 LEU B CA 1
ATOM 908 C C . LEU B 1 23 ? -3.023 -0.799 -4.496 1 91.81 23 LEU B C 1
ATOM 910 O O . LEU B 1 23 ? -1.858 -0.398 -4.547 1 91.81 23 LEU B O 1
ATOM 914 N N . ARG B 1 24 ? -3.627 -1.389 -5.418 1 94.25 24 ARG B N 1
ATOM 915 C CA . ARG B 1 24 ? -2.863 -1.785 -6.598 1 94.25 24 ARG B CA 1
ATOM 916 C C . ARG B 1 24 ? -2.295 -0.567 -7.316 1 94.25 24 ARG B C 1
ATOM 918 O O . ARG B 1 24 ? -1.109 -0.538 -7.656 1 94.25 24 ARG B O 1
ATOM 925 N N . PRO B 1 25 ? -3.088 0.452 -7.555 1 92.12 25 PRO B N 1
ATOM 926 C CA . PRO B 1 25 ? -2.512 1.628 -8.211 1 92.12 25 PRO B CA 1
ATOM 927 C C . PRO B 1 25 ? -1.388 2.268 -7.398 1 92.12 25 PRO B C 1
ATOM 929 O O . PRO B 1 25 ? -0.418 2.771 -7.969 1 92.12 25 PRO B O 1
ATOM 932 N N . LEU B 1 26 ? -1.499 2.24 -6.125 1 93.31 26 LEU B N 1
ATOM 933 C CA . LEU B 1 26 ? -0.462 2.795 -5.262 1 93.31 26 LEU B CA 1
ATOM 934 C C . LEU B 1 26 ? 0.826 1.985 -5.371 1 93.31 26 LEU B C 1
ATOM 936 O O . LEU B 1 26 ? 1.915 2.555 -5.469 1 93.31 26 LEU B O 1
ATOM 940 N N . LEU B 1 27 ? 0.711 0.695 -5.445 1 94.75 27 LEU B N 1
ATOM 941 C CA . LEU B 1 27 ? 1.876 -0.177 -5.547 1 94.75 27 LEU B CA 1
ATOM 942 C C . LEU B 1 27 ? 2.551 -0.024 -6.906 1 94.75 27 LEU B C 1
ATOM 944 O O . LEU B 1 27 ? 3.779 0.018 -6.996 1 94.75 27 LEU B O 1
ATOM 948 N N . LEU B 1 28 ? 1.722 0.092 -7.91 1 94.25 28 LEU B N 1
ATOM 949 C CA . LEU B 1 28 ? 2.271 0.228 -9.258 1 94.25 28 LEU B CA 1
ATOM 950 C C . LEU B 1 28 ? 2.949 1.584 -9.43 1 94.25 28 LEU B C 1
ATOM 952 O O . LEU B 1 28 ? 3.977 1.687 -10.102 1 94.25 28 LEU B O 1
ATOM 956 N N . TYR B 1 29 ? 2.357 2.619 -8.828 1 91.75 29 TYR B N 1
ATOM 957 C CA . TYR B 1 29 ? 3.018 3.92 -8.812 1 91.75 29 TYR B CA 1
ATOM 958 C C . TYR B 1 29 ? 4.387 3.83 -8.141 1 91.75 29 TYR B C 1
ATOM 960 O O . TYR B 1 29 ? 5.367 4.375 -8.648 1 91.75 29 TYR B O 1
ATOM 968 N N . ALA B 1 30 ? 4.406 3.178 -6.984 1 93.31 30 ALA B N 1
ATOM 969 C CA . ALA B 1 30 ? 5.66 3.006 -6.262 1 93.31 30 ALA B CA 1
ATOM 970 C C . ALA B 1 30 ? 6.688 2.262 -7.109 1 93.31 30 ALA B C 1
ATOM 972 O O . ALA B 1 30 ? 7.871 2.6 -7.105 1 93.31 30 ALA B O 1
ATOM 973 N N . CYS B 1 31 ? 6.238 1.295 -7.859 1 93.38 31 CYS B N 1
ATOM 974 C CA . CYS B 1 31 ? 7.133 0.538 -8.727 1 93.38 31 CYS B CA 1
ATOM 975 C C . CYS B 1 31 ? 7.734 1.436 -9.805 1 93.38 31 CYS B C 1
ATOM 977 O O . CYS B 1 31 ? 8.891 1.262 -10.188 1 93.38 31 CYS B O 1
ATOM 979 N N . GLU B 1 32 ? 7 2.324 -10.32 1 90.38 32 GLU B N 1
ATOM 980 C CA . GLU B 1 32 ? 7.465 3.248 -11.344 1 90.38 32 GLU B CA 1
ATOM 981 C C . GLU B 1 32 ? 8.508 4.211 -10.797 1 90.38 32 GLU B C 1
ATOM 983 O O . GLU B 1 32 ? 9.531 4.469 -11.438 1 90.38 32 GLU B O 1
ATOM 988 N N . VAL B 1 33 ? 8.234 4.672 -9.586 1 87.44 33 VAL B N 1
ATOM 989 C CA . VAL B 1 33 ? 9.094 5.703 -9.008 1 87.44 33 VAL B CA 1
ATOM 990 C C . VAL B 1 33 ? 10.328 5.055 -8.383 1 87.44 33 VAL B C 1
ATOM 992 O O . VAL B 1 33 ? 11.438 5.574 -8.516 1 87.44 33 VAL B O 1
ATOM 995 N N . TRP B 1 34 ? 10.156 3.93 -7.773 1 89.12 34 TRP B N 1
ATOM 996 C CA . TRP B 1 34 ? 11.234 3.322 -7.004 1 89.12 34 TRP B CA 1
ATOM 997 C C . TRP B 1 34 ? 11.914 2.213 -7.801 1 89.12 34 TRP B C 1
ATOM 999 O O . TRP B 1 34 ? 13.047 1.832 -7.5 1 89.12 34 TRP B O 1
ATOM 1009 N N . GLY B 1 35 ? 11.172 1.583 -8.688 1 85.31 35 GLY B N 1
ATOM 1010 C CA . GLY B 1 35 ? 11.688 0.454 -9.438 1 85.31 35 GLY B CA 1
ATOM 1011 C C . GLY B 1 35 ? 12.859 0.822 -10.336 1 85.31 35 GLY B C 1
ATOM 1012 O O . GLY B 1 35 ? 13.719 -0.018 -10.625 1 85.31 35 GLY B O 1
ATOM 1013 N N . ALA B 1 36 ? 12.875 2.029 -10.781 1 83.44 36 ALA B N 1
ATOM 1014 C CA . ALA B 1 36 ? 13.953 2.498 -11.641 1 83.44 36 ALA B CA 1
ATOM 1015 C C . ALA B 1 36 ? 15.273 2.58 -10.883 1 83.44 36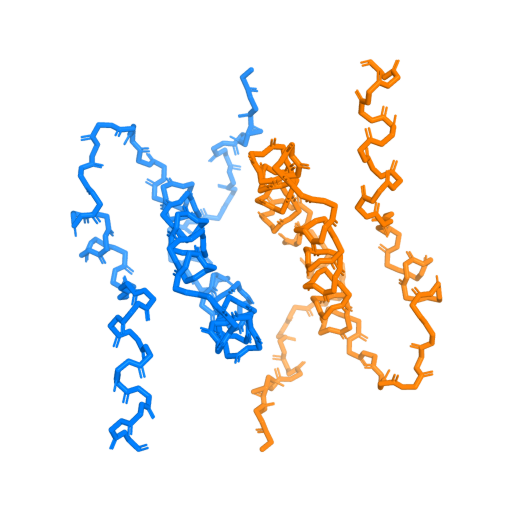 ALA B C 1
ATOM 1017 O O . ALA B 1 36 ? 16.344 2.521 -11.484 1 83.44 36 ALA B O 1
ATOM 1018 N N . THR B 1 37 ? 15.156 2.6 -9.547 1 82.69 37 THR B N 1
ATOM 1019 C CA . THR B 1 37 ? 16.359 2.781 -8.742 1 82.69 37 THR B CA 1
ATOM 1020 C C . THR B 1 37 ? 16.953 1.434 -8.352 1 82.69 37 THR B C 1
ATOM 1022 O O . THR B 1 37 ? 18.188 1.291 -8.281 1 82.69 37 THR B O 1
ATOM 1025 N N . SER B 1 38 ? 16.078 0.463 -8.133 1 84.5 38 SER B N 1
ATOM 1026 C CA . SER B 1 38 ? 16.578 -0.84 -7.699 1 84.5 38 SER B CA 1
ATOM 1027 C C . SER B 1 38 ? 15.523 -1.93 -7.922 1 84.5 38 SER B C 1
ATOM 1029 O O . SER B 1 38 ? 14.352 -1.748 -7.594 1 84.5 38 SER B O 1
ATOM 1031 N N . THR B 1 39 ? 16.047 -3.055 -8.391 1 86.25 39 THR B N 1
ATOM 1032 C CA . THR B 1 39 ? 15.172 -4.211 -8.547 1 86.25 39 THR B CA 1
ATOM 1033 C C . THR B 1 39 ? 14.711 -4.73 -7.191 1 86.25 39 THR B C 1
ATOM 1035 O O . THR B 1 39 ? 13.633 -5.312 -7.074 1 86.25 39 THR B O 1
ATOM 1038 N N . ARG B 1 40 ? 15.516 -4.445 -6.191 1 87.88 40 ARG B N 1
ATOM 1039 C CA . ARG B 1 40 ? 15.164 -4.84 -4.832 1 87.88 40 ARG B CA 1
ATOM 1040 C C . ARG B 1 40 ? 13.859 -4.176 -4.391 1 87.88 40 ARG B C 1
ATOM 1042 O O . ARG B 1 40 ? 13.047 -4.797 -3.703 1 87.88 40 ARG B O 1
ATOM 1049 N N . ASN B 1 41 ? 13.672 -2.963 -4.906 1 87.62 41 ASN B N 1
ATOM 1050 C CA . ASN B 1 41 ? 12.453 -2.234 -4.562 1 87.62 41 ASN B CA 1
ATOM 1051 C C . ASN B 1 41 ? 11.219 -2.912 -5.137 1 87.62 41 ASN B C 1
ATOM 1053 O O . ASN B 1 41 ? 10.18 -3 -4.469 1 87.62 41 ASN B O 1
ATOM 1057 N N . ILE B 1 42 ? 11.352 -3.479 -6.348 1 91.25 42 ILE B N 1
ATOM 1058 C CA . ILE B 1 42 ? 10.234 -4.172 -6.984 1 91.25 42 ILE B CA 1
ATOM 1059 C C . ILE B 1 42 ? 9.914 -5.449 -6.211 1 91.25 42 ILE B C 1
ATOM 1061 O O . ILE B 1 42 ? 8.75 -5.777 -6.004 1 91.25 42 ILE B O 1
ATOM 1065 N N . ASN B 1 43 ? 10.953 -6.109 -5.801 1 92.25 43 ASN B N 1
ATOM 1066 C CA . ASN B 1 43 ? 10.758 -7.324 -5.016 1 92.25 43 ASN B CA 1
ATOM 1067 C C . ASN B 1 43 ? 10.062 -7.031 -3.688 1 92.25 43 ASN B C 1
ATOM 1069 O O . ASN B 1 43 ? 9.203 -7.797 -3.25 1 92.25 43 ASN B O 1
ATOM 1073 N N . ASN B 1 44 ? 10.477 -5.953 -3.049 1 91.31 44 ASN B N 1
ATOM 1074 C CA . ASN B 1 44 ? 9.844 -5.547 -1.801 1 91.31 44 ASN B CA 1
ATOM 1075 C C . ASN B 1 44 ? 8.359 -5.242 -1.998 1 91.31 44 ASN B C 1
ATOM 1077 O O . ASN B 1 44 ? 7.52 -5.68 -1.207 1 91.31 44 ASN B O 1
ATOM 1081 N N . LEU B 1 45 ? 8.016 -4.602 -3.051 1 93.81 45 LEU B N 1
ATOM 1082 C CA . LEU B 1 45 ? 6.629 -4.258 -3.34 1 93.81 45 LEU B CA 1
ATOM 1083 C C . LEU B 1 45 ? 5.816 -5.5 -3.689 1 93.81 45 LEU B C 1
ATOM 1085 O O . LEU B 1 45 ? 4.637 -5.594 -3.35 1 93.81 45 LEU B O 1
ATOM 1089 N N . GLN B 1 46 ? 6.488 -6.453 -4.348 1 95.75 46 GLN B N 1
ATOM 1090 C CA . GLN B 1 46 ? 5.84 -7.738 -4.594 1 95.75 46 GLN B CA 1
ATOM 1091 C C . GLN B 1 46 ? 5.531 -8.461 -3.287 1 95.75 46 GLN B C 1
ATOM 1093 O O . GLN B 1 46 ? 4.477 -9.086 -3.148 1 95.75 46 GLN B O 1
ATOM 1098 N N . LEU B 1 47 ? 6.457 -8.391 -2.354 1 93.94 47 LEU B N 1
ATOM 1099 C CA . LEU B 1 47 ? 6.227 -9.016 -1.053 1 93.94 47 LEU B CA 1
ATOM 1100 C C . LEU B 1 47 ? 5.051 -8.359 -0.339 1 93.94 47 LEU B C 1
ATOM 1102 O O . LEU B 1 47 ? 4.23 -9.047 0.277 1 93.94 47 LEU B O 1
ATOM 1106 N N . LEU B 1 48 ? 4.973 -7.059 -0.45 1 94.62 48 LEU B N 1
ATOM 1107 C CA . LEU B 1 48 ? 3.855 -6.332 0.139 1 94.62 48 LEU B CA 1
ATOM 1108 C C . LEU B 1 48 ? 2.537 -6.75 -0.503 1 94.62 48 LEU B C 1
ATOM 1110 O O . LEU B 1 48 ? 1.54 -6.953 0.194 1 94.62 48 LEU B O 1
ATOM 1114 N N . GLN B 1 49 ? 2.523 -6.84 -1.807 1 96.56 49 GLN B N 1
ATOM 1115 C CA . GLN B 1 49 ? 1.331 -7.344 -2.482 1 96.56 49 GLN B CA 1
ATOM 1116 C C . GLN B 1 49 ? 0.965 -8.742 -1.986 1 96.56 49 GLN B C 1
ATOM 1118 O O . GLN B 1 49 ? -0.209 -9.031 -1.746 1 96.56 49 GLN B O 1
ATOM 1123 N N . ASN B 1 50 ? 1.975 -9.625 -1.883 1 95.81 50 ASN B N 1
ATOM 1124 C CA . ASN B 1 50 ? 1.703 -10.984 -1.42 1 95.81 50 ASN B CA 1
ATOM 1125 C C . ASN B 1 50 ? 1.032 -10.984 -0.05 1 95.81 50 ASN B C 1
ATOM 1127 O O . ASN B 1 50 ? 0.105 -11.758 0.191 1 95.81 50 ASN B O 1
ATOM 1131 N N . ARG B 1 51 ? 1.481 -10.133 0.73 1 93.88 51 ARG B N 1
ATOM 1132 C CA . ARG B 1 51 ? 0.882 -10.023 2.057 1 93.88 51 ARG B CA 1
ATOM 1133 C C . ARG B 1 51 ? -0.56 -9.539 1.968 1 93.88 51 ARG B C 1
ATOM 1135 O O . ARG B 1 51 ? -1.437 -10.047 2.67 1 93.88 51 ARG B O 1
ATOM 1142 N N . ALA B 1 52 ? -0.811 -8.539 1.198 1 94.62 52 ALA B N 1
ATOM 1143 C CA . ALA B 1 52 ? -2.164 -8.023 0.998 1 94.62 52 ALA B CA 1
ATOM 1144 C C . ALA B 1 52 ? -3.094 -9.117 0.478 1 94.62 52 ALA B C 1
ATOM 1146 O O . ALA B 1 52 ? -4.219 -9.266 0.963 1 94.62 52 ALA B O 1
ATOM 1147 N N . LEU B 1 53 ? -2.627 -9.898 -0.457 1 95.31 53 LEU B N 1
ATOM 1148 C CA . LEU B 1 53 ? -3.441 -10.945 -1.062 1 95.31 53 LEU B CA 1
ATOM 1149 C C . LEU B 1 53 ? -3.789 -12.023 -0.039 1 95.31 53 LEU B C 1
ATOM 1151 O O . LEU B 1 53 ? -4.895 -12.57 -0.053 1 95.31 53 LEU B O 1
ATOM 1155 N N . ARG B 1 54 ? -2.832 -12.281 0.777 1 94.19 54 ARG B N 1
ATOM 1156 C CA . ARG B 1 54 ? -3.076 -13.281 1.815 1 94.19 54 ARG B CA 1
ATOM 1157 C C . ARG B 1 54 ? -4.16 -12.812 2.777 1 94.19 54 ARG B C 1
ATOM 1159 O O . ARG B 1 54 ? -5.023 -13.594 3.18 1 94.19 54 ARG B O 1
ATOM 1166 N N . ILE B 1 55 ? -4.121 -11.523 3.148 1 90.38 55 ILE B N 1
ATOM 1167 C CA . ILE B 1 55 ? -5.121 -10.938 4.031 1 90.38 55 ILE B CA 1
ATOM 1168 C C . ILE B 1 55 ? -6.484 -10.953 3.346 1 90.38 55 ILE B C 1
ATOM 1170 O O . ILE B 1 55 ? -7.484 -11.359 3.945 1 90.38 55 ILE B O 1
ATOM 1174 N N . ILE B 1 56 ? -6.566 -10.586 2.119 1 90.88 56 ILE B N 1
ATOM 1175 C CA . ILE B 1 56 ? -7.797 -10.523 1.339 1 90.88 56 ILE B CA 1
ATOM 1176 C C . ILE B 1 56 ? -8.422 -11.914 1.249 1 90.88 56 ILE B C 1
ATOM 1178 O O . ILE B 1 56 ? -9.625 -12.07 1.447 1 90.88 56 ILE B O 1
ATOM 1182 N N . ALA B 1 57 ? -7.645 -12.914 1.024 1 92.62 57 ALA B N 1
ATOM 1183 C CA . ALA B 1 57 ? -8.125 -14.281 0.812 1 92.62 57 ALA B CA 1
ATOM 1184 C C . ALA B 1 57 ? -8.266 -15.023 2.137 1 92.62 57 ALA B C 1
ATOM 1186 O O . ALA B 1 57 ? -8.758 -16.156 2.17 1 92.62 57 ALA B O 1
ATOM 1187 N N . SER B 1 58 ? -7.812 -14.398 3.182 1 92.31 58 SER B N 1
ATOM 1188 C CA . SER B 1 58 ? -7.707 -15.102 4.457 1 92.31 58 SER B CA 1
ATOM 1189 C C . SER B 1 58 ? -6.977 -16.422 4.293 1 92.31 58 SER B C 1
ATOM 1191 O O . SER B 1 58 ? -7.445 -17.469 4.766 1 92.31 58 SER B O 1
ATOM 1193 N N . ALA B 1 59 ? -5.949 -16.391 3.576 1 94.44 59 ALA B N 1
ATOM 1194 C CA . ALA B 1 59 ? -5.195 -17.594 3.238 1 94.44 59 ALA B CA 1
ATOM 1195 C C . ALA B 1 59 ? -4.109 -17.875 4.273 1 94.44 59 ALA B C 1
ATOM 1197 O O . ALA B 1 59 ? -3.383 -16.969 4.68 1 94.44 59 ALA B O 1
ATOM 1198 N N . PRO B 1 60 ? -4.082 -19.188 4.66 1 94.38 60 PRO B N 1
ATOM 1199 C CA . PRO B 1 60 ? -2.967 -19.531 5.547 1 94.38 60 PRO B CA 1
ATOM 1200 C C . PRO B 1 60 ? -1.607 -19.375 4.867 1 94.38 60 PRO B C 1
ATOM 1202 O O . PRO B 1 60 ? -1.529 -19.328 3.639 1 94.38 60 PRO B O 1
ATOM 1205 N N . VAL B 1 61 ? -0.628 -19.328 5.691 1 91.12 61 VAL B N 1
ATOM 1206 C CA . VAL B 1 61 ? 0.717 -18.953 5.262 1 91.12 61 VAL B CA 1
ATOM 1207 C C . VAL B 1 61 ? 1.279 -20.047 4.352 1 91.12 61 VAL B C 1
ATOM 1209 O O . VAL B 1 61 ? 2.15 -19.781 3.52 1 91.12 61 VAL B O 1
ATOM 1212 N N . TYR B 1 62 ? 0.698 -21.203 4.371 1 94.12 62 TYR B N 1
ATOM 1213 C CA . TYR B 1 62 ? 1.286 -22.312 3.617 1 94.12 62 TYR B CA 1
ATOM 1214 C C . TYR B 1 62 ? 0.726 -22.359 2.201 1 94.12 62 TYR B C 1
ATOM 1216 O O . TYR B 1 62 ? 1.184 -23.156 1.376 1 94.12 62 TYR B O 1
ATOM 1224 N N . ILE B 1 63 ? -0.219 -21.625 1.856 1 95.06 63 ILE B N 1
ATOM 1225 C CA . ILE B 1 63 ? -0.722 -21.547 0.49 1 95.06 63 ILE B CA 1
ATOM 1226 C C . ILE B 1 63 ? 0.307 -20.859 -0.401 1 95.06 63 ILE B C 1
ATOM 1228 O O . ILE B 1 63 ? 0.741 -19.734 -0.105 1 95.06 63 ILE B O 1
ATOM 1232 N N . PRO B 1 64 ? 0.759 -21.547 -1.407 1 95.56 64 PRO B N 1
ATOM 1233 C CA . PRO B 1 64 ? 1.763 -20.969 -2.301 1 95.56 64 PRO B CA 1
ATOM 1234 C C . PRO B 1 64 ? 1.274 -19.688 -2.98 1 95.56 64 PRO B C 1
ATOM 1236 O O . PRO B 1 64 ? 0.086 -19.562 -3.289 1 95.56 64 PRO B O 1
ATOM 1239 N N . ARG B 1 65 ? 2.219 -18.75 -3.291 1 94.75 65 ARG B N 1
ATOM 1240 C CA . ARG B 1 65 ? 1.929 -17.453 -3.906 1 94.75 65 ARG B CA 1
ATOM 1241 C C . ARG B 1 65 ? 1.211 -17.625 -5.242 1 94.75 65 ARG B C 1
ATOM 1243 O O . ARG B 1 65 ? 0.297 -16.875 -5.566 1 94.75 65 ARG B O 1
ATOM 1250 N N . ARG B 1 66 ? 1.594 -18.594 -5.996 1 94.12 66 ARG B N 1
ATOM 1251 C CA . ARG B 1 66 ? 0.991 -18.828 -7.305 1 94.12 66 ARG B CA 1
ATOM 1252 C C . ARG B 1 66 ? -0.501 -19.109 -7.18 1 94.12 66 ARG B C 1
ATOM 1254 O O . ARG B 1 66 ? -1.304 -18.609 -7.969 1 94.12 66 ARG B O 1
ATOM 1261 N N . VAL B 1 67 ? -0.835 -19.906 -6.188 1 95 67 VAL B N 1
ATOM 1262 C CA . VAL B 1 67 ? -2.229 -20.266 -5.941 1 95 67 VAL B CA 1
ATOM 1263 C C . VAL B 1 67 ? -3.008 -19.031 -5.504 1 95 67 VAL B C 1
ATOM 1265 O O . VAL B 1 67 ? -4.145 -18.812 -5.938 1 95 67 VAL B O 1
ATOM 1268 N N . LEU B 1 68 ? -2.385 -18.234 -4.75 1 94.38 68 LEU B N 1
ATOM 1269 C CA . LEU B 1 68 ? -3.004 -17.016 -4.266 1 94.38 68 LEU B CA 1
ATOM 1270 C C . LEU B 1 68 ? -3.361 -16.078 -5.422 1 94.38 68 LEU B C 1
ATOM 1272 O O . LEU B 1 68 ? -4.5 -15.625 -5.523 1 94.38 68 LEU B O 1
ATOM 1276 N N . HIS B 1 69 ? -2.402 -15.875 -6.312 1 95.81 69 HIS B N 1
ATOM 1277 C CA . HIS B 1 69 ? -2.602 -15.016 -7.473 1 95.81 69 HIS B CA 1
ATOM 1278 C C . HIS B 1 69 ? -3.713 -15.555 -8.367 1 95.81 69 HIS B C 1
ATOM 1280 O O . HIS B 1 69 ? -4.543 -14.789 -8.859 1 95.81 69 HIS B O 1
ATOM 1286 N N . ASP B 1 70 ? -3.771 -16.828 -8.5 1 94.31 70 ASP B N 1
ATOM 1287 C CA . ASP B 1 70 ? -4.777 -17.438 -9.359 1 94.31 70 ASP B CA 1
ATOM 1288 C C . ASP B 1 70 ? -6.172 -17.328 -8.742 1 94.31 70 ASP B C 1
ATOM 1290 O O . ASP B 1 70 ? -7.141 -17.031 -9.445 1 94.31 70 ASP B O 1
ATOM 1294 N N . ASP B 1 71 ? -6.242 -17.516 -7.523 1 92.31 71 ASP B N 1
ATOM 1295 C CA . ASP B 1 71 ? -7.52 -17.516 -6.82 1 92.31 71 ASP B CA 1
ATOM 1296 C C . ASP B 1 71 ? -8.133 -16.125 -6.801 1 92.31 71 ASP B C 1
ATOM 1298 O O . ASP B 1 71 ? -9.336 -15.961 -6.98 1 92.31 71 ASP B O 1
ATOM 1302 N N . ILE B 1 72 ? -7.293 -15.133 -6.59 1 94.5 72 ILE B N 1
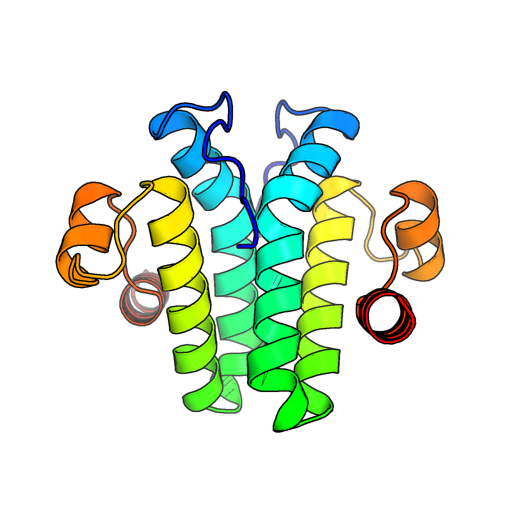ATOM 1303 C CA . ILE B 1 72 ? -7.789 -13.773 -6.43 1 94.5 72 ILE B CA 1
ATOM 1304 C C . ILE B 1 72 ? -7.789 -13.062 -7.785 1 94.5 72 ILE B C 1
ATOM 1306 O O . ILE B 1 72 ? -8.383 -11.992 -7.93 1 94.5 72 ILE B O 1
ATOM 1310 N N . ARG B 1 73 ? -7.07 -13.633 -8.781 1 95.56 73 ARG B N 1
ATOM 1311 C CA . ARG B 1 73 ? -6.977 -13.109 -10.133 1 95.56 73 ARG B CA 1
ATOM 1312 C C . ARG B 1 73 ? -6.293 -11.75 -10.148 1 95.56 73 ARG B C 1
ATOM 1314 O O . ARG B 1 73 ? -6.805 -10.797 -10.75 1 95.56 73 ARG B O 1
ATOM 1321 N N . ILE B 1 74 ? -5.18 -11.664 -9.5 1 96.25 74 ILE B N 1
ATOM 1322 C CA . ILE B 1 74 ? -4.332 -10.477 -9.492 1 96.25 74 ILE B CA 1
ATOM 1323 C C . ILE B 1 74 ? -2.908 -10.852 -9.898 1 96.25 74 ILE B C 1
ATOM 1325 O O . ILE B 1 74 ? -2.252 -11.648 -9.219 1 96.25 74 ILE B O 1
ATOM 1329 N N . PRO B 1 75 ? -2.479 -10.375 -10.977 1 96.38 75 PRO B N 1
ATOM 1330 C CA . PRO B 1 75 ? -1.131 -10.727 -11.422 1 96.38 75 PRO B CA 1
ATOM 1331 C C . PRO B 1 75 ? -0.039 -10.188 -10.5 1 96.38 75 PRO B C 1
ATOM 1333 O O . PRO B 1 75 ? -0.254 -9.195 -9.797 1 96.38 75 PRO B O 1
ATOM 1336 N N . SER B 1 76 ? 1.115 -10.859 -10.594 1 96.88 76 SER B N 1
ATOM 1337 C CA . SER B 1 76 ? 2.273 -10.336 -9.875 1 96.88 76 SER B CA 1
ATOM 1338 C C . SER B 1 76 ? 2.674 -8.961 -10.398 1 96.88 76 SER B C 1
ATOM 1340 O O . SER B 1 76 ? 2.307 -8.578 -11.508 1 96.88 76 SER B O 1
ATOM 1342 N N . ILE B 1 77 ? 3.359 -8.234 -9.633 1 95.5 77 ILE B N 1
ATOM 1343 C CA . ILE B 1 77 ? 3.754 -6.871 -9.984 1 95.5 77 ILE B CA 1
ATOM 1344 C C . ILE B 1 77 ? 4.645 -6.895 -11.227 1 95.5 77 ILE B C 1
ATOM 1346 O O . ILE B 1 77 ? 4.391 -6.176 -12.188 1 95.5 77 ILE B O 1
ATOM 1350 N N . PRO B 1 78 ? 5.703 -7.797 -11.297 1 93.62 78 PRO B N 1
ATOM 1351 C CA . PRO B 1 78 ? 6.512 -7.844 -12.516 1 93.62 78 PRO B CA 1
ATOM 1352 C C . PRO B 1 78 ? 5.684 -8.148 -13.766 1 93.62 78 PRO B C 1
ATOM 1354 O O . PRO B 1 78 ? 5.918 -7.559 -14.82 1 93.62 78 PRO B O 1
ATOM 1357 N N . ASN B 1 79 ? 4.723 -9.008 -13.602 1 94.25 79 ASN B N 1
ATOM 1358 C CA . ASN B 1 79 ? 3.871 -9.336 -14.742 1 94.25 79 ASN B CA 1
ATOM 1359 C C . ASN B 1 79 ? 3.016 -8.141 -15.156 1 94.25 79 ASN B C 1
ATOM 1361 O O . ASN B 1 79 ? 2.834 -7.895 -16.359 1 94.25 79 ASN B O 1
ATOM 1365 N N . GLN B 1 80 ? 2.467 -7.441 -14.195 1 94.25 80 GLN B N 1
ATOM 1366 C CA . GLN B 1 80 ? 1.647 -6.277 -14.508 1 94.25 80 GLN B CA 1
ATOM 1367 C C . GLN B 1 80 ? 2.477 -5.184 -15.18 1 94.25 80 GLN B C 1
ATOM 1369 O O . GLN B 1 80 ? 2.006 -4.527 -16.109 1 94.25 80 GLN B O 1
ATOM 1374 N N . ILE B 1 81 ? 3.725 -4.98 -14.742 1 90.69 81 ILE B N 1
ATOM 1375 C CA . ILE B 1 81 ? 4.617 -3.98 -15.328 1 90.69 81 ILE B CA 1
ATOM 1376 C C . ILE B 1 81 ? 4.918 -4.34 -16.781 1 90.69 81 ILE B C 1
ATOM 1378 O O . ILE B 1 81 ? 4.926 -3.469 -17.656 1 90.69 81 ILE B O 1
ATOM 1382 N N . ARG B 1 82 ? 5.191 -5.578 -17 1 91.44 82 ARG B N 1
ATOM 1383 C CA . ARG B 1 82 ? 5.453 -6.051 -18.359 1 91.44 82 ARG B CA 1
ATOM 1384 C C . ARG B 1 82 ? 4.254 -5.801 -19.266 1 91.44 82 ARG B C 1
ATOM 1386 O O . ARG B 1 82 ? 4.41 -5.367 -20.406 1 91.44 82 ARG B O 1
ATOM 1393 N N . LYS B 1 83 ? 3.09 -6.082 -18.766 1 91.31 83 LYS B N 1
ATOM 1394 C CA . LYS B 1 83 ? 1.871 -5.883 -19.547 1 91.31 83 LYS B CA 1
ATOM 1395 C C . LYS B 1 83 ? 1.661 -4.406 -19.875 1 91.31 83 LYS B C 1
ATOM 1397 O O . LYS B 1 83 ? 1.224 -4.066 -20.969 1 91.31 83 LYS B O 1
ATOM 1402 N N . ASN B 1 84 ? 1.931 -3.537 -18.922 1 87.81 84 ASN B N 1
ATOM 1403 C CA . ASN B 1 84 ? 1.751 -2.104 -19.109 1 87.81 84 ASN B CA 1
ATOM 1404 C C . ASN B 1 84 ? 2.742 -1.547 -20.141 1 87.81 84 ASN B C 1
ATOM 1406 O O . ASN B 1 84 ? 2.484 -0.516 -20.75 1 87.81 84 ASN B O 1
ATOM 1410 N N . SER B 1 85 ? 3.936 -2.15 -20.188 1 85.56 85 SER B N 1
ATOM 1411 C CA . SER B 1 85 ? 4.977 -1.667 -21.094 1 85.56 85 SER B CA 1
ATOM 1412 C C . SER B 1 85 ? 4.68 -2.062 -22.547 1 85.56 85 SER B C 1
ATOM 1414 O O . SER B 1 85 ? 5.246 -1.489 -23.469 1 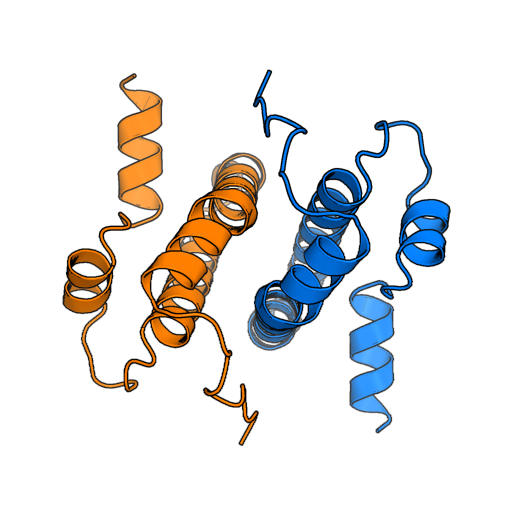85.56 85 SER B O 1
ATOM 1416 N N . VAL B 1 86 ? 3.92 -3.076 -22.781 1 83.94 86 VAL B N 1
ATOM 1417 C CA . VAL B 1 86 ? 3.596 -3.541 -24.125 1 83.94 86 VAL B CA 1
ATOM 1418 C C . VAL B 1 86 ? 2.348 -2.824 -24.625 1 83.94 86 VAL B C 1
ATOM 1420 O O . VAL B 1 86 ? 2.162 -2.668 -25.844 1 83.94 86 VAL B O 1
ATOM 1423 N N . ASN B 1 87 ? 1.541 -2.369 -23.688 1 70.69 87 ASN B N 1
ATOM 1424 C CA . ASN B 1 87 ? 0.331 -1.688 -24.141 1 70.69 87 ASN B CA 1
ATOM 1425 C C . ASN B 1 87 ? 0.599 -0.219 -24.453 1 70.69 87 ASN B C 1
ATOM 1427 O O . ASN B 1 87 ? 1.322 0.456 -23.719 1 70.69 87 ASN B O 1
#

Sequence (174 aa):
MPLLKRTSMLNLRNKRLVYLQFLRPLLLYACEVWGATSTRNINNLQLLQNRALRIIASAPVYIPRRVLHDDIRIPSIPNQIRKNSVNMPLLKRTSMLNLRNKRLVYLQFLRPLLLYACEVWGATSTRNINNLQLLQNRALRIIASAPVYIPRRVLHDDIRIPSIPNQIRKNSVN

Organism: Nephila pilipes (NCBI:txid299642)

Solvent-accessible surface area (backbone atoms only — not comparable to full-atom values): 10210 Å² total; per-residue (Å²): 126,89,66,71,64,76,72,53,88,58,51,58,68,55,42,50,48,49,34,62,73,51,49,47,56,52,52,53,51,46,37,63,70,42,32,79,76,30,69,65,48,41,52,51,52,39,50,52,48,52,50,50,50,31,61,54,65,68,48,62,87,81,60,53,68,70,57,50,30,62,74,72,67,48,75,54,57,72,58,48,52,53,53,58,70,74,98,126,89,65,70,64,76,70,52,88,60,51,59,68,54,42,50,49,48,35,62,71,51,50,45,57,53,52,54,50,46,36,64,70,41,32,78,77,31,67,67,49,41,52,52,51,41,51,51,48,52,51,52,51,32,62,54,65,68,47,62,88,81,60,54,67,68,58,49,31,63,73,72,68,48,76,54,58,71,56,50,52,53,53,57,71,75,99

Radius of gyration: 15.92 Å; Cα contacts (8 Å, |Δi|>4): 113; chains: 2; bounding box: 36×44×48 Å

Foldseek 3Di:
DPCPVLPPVDALVVLLVCCVVPVVVVLLVQCVVVVVPDVVSLVVSQVVVLVSLCSSVVHDPPDDSVVSCVVSVPDGSVVVVVVVVVD/DPCPVLPPVDALVVLLVCCVVPVVVVLLVQCVVVVVPDVVSLVVSQVVVLVSLCSSVVHDPPDDSVNSCVVSVPDGSVVVVVVVVVD

pLDDT: mean 85.97, std 16.41, range [23.75, 96.88]